Protein AF-A0A834CCY1-F1 (afdb_monomer_lite)

Organism: Oryzias melastigma (NCBI:txid30732)

InterPro domains:
  IPR043129 ATPase, nucleotide binding domain [SSF53067] (2-63)

Foldseek 3Di:
DDPVVVVVVVQVVCCDPPNNNFDPPPPRDDDDDDDDDDDPDDPVVVVVVVVVVVVVVVVPPPPDPPPVPPPPPPPDD

Structure (mmCIF, N/CA/C/O backbone):
data_AF-A0A834CCY1-F1
#
_entry.id   AF-A0A834CCY1-F1
#
loop_
_atom_site.group_PDB
_atom_site.id
_atom_site.type_symbol
_atom_site.label_atom_id
_atom_site.label_alt_id
_atom_site.label_comp_id
_atom_site.label_asym_id
_atom_site.label_entity_id
_atom_site.label_seq_id
_atom_site.pdbx_PDB_ins_code
_atom_site.Cartn_x
_atom_site.Cartn_y
_atom_site.Cartn_z
_atom_site.occupancy
_atom_site.B_iso_or_equiv
_atom_site.auth_seq_id
_atom_site.auth_comp_id
_atom_site.auth_asym_id
_atom_site.auth_atom_id
_atom_site.pdbx_PDB_model_num
ATOM 1 N N . MET A 1 1 ? 13.756 -2.770 2.457 1.00 57.69 1 MET A N 1
ATOM 2 C CA . MET A 1 1 ? 12.988 -1.727 1.749 1.00 57.69 1 MET A CA 1
ATOM 3 C C . MET A 1 1 ? 13.194 -1.975 0.264 1.00 57.69 1 MET A C 1
ATOM 5 O O . MET A 1 1 ? 14.344 -2.100 -0.136 1.00 57.69 1 MET A O 1
ATOM 9 N N . SER A 1 2 ? 12.133 -2.204 -0.511 1.00 70.06 2 SER A N 1
ATOM 10 C CA . SER A 1 2 ? 12.231 -2.361 -1.968 1.00 70.06 2 SER A CA 1
ATOM 11 C C . SER A 1 2 ? 11.939 -1.016 -2.631 1.00 70.06 2 SER A C 1
ATOM 13 O O . SER A 1 2 ? 10.859 -0.467 -2.426 1.00 70.06 2 SER A O 1
ATOM 15 N N . GLU A 1 3 ? 12.869 -0.499 -3.435 1.00 86.31 3 GLU A N 1
ATOM 16 C CA . GLU A 1 3 ? 12.724 0.768 -4.177 1.00 86.31 3 GLU A CA 1
ATOM 17 C C . GLU A 1 3 ? 11.831 0.598 -5.422 1.00 86.31 3 GLU A C 1
ATOM 19 O O . GLU A 1 3 ? 12.217 0.901 -6.552 1.00 86.31 3 GLU A O 1
ATOM 24 N N . THR A 1 4 ? 10.625 0.054 -5.232 1.00 89.12 4 THR A N 1
ATOM 25 C CA . THR A 1 4 ? 9.727 -0.361 -6.322 1.00 89.12 4 THR A CA 1
ATOM 26 C C . THR A 1 4 ? 9.262 0.827 -7.167 1.00 89.12 4 THR A C 1
ATOM 28 O O . THR A 1 4 ? 9.085 0.691 -8.374 1.00 89.12 4 THR A O 1
ATOM 31 N N . THR A 1 5 ? 9.122 2.008 -6.558 1.00 92.38 5 THR A N 1
ATOM 32 C CA . THR A 1 5 ? 8.748 3.245 -7.258 1.00 92.38 5 THR A CA 1
ATOM 33 C C . THR A 1 5 ? 9.830 3.686 -8.242 1.00 92.38 5 THR A C 1
ATOM 35 O O . THR A 1 5 ? 9.540 3.918 -9.415 1.00 92.38 5 THR A O 1
ATOM 38 N N . ALA A 1 6 ? 11.086 3.761 -7.790 1.00 91.75 6 ALA A N 1
ATOM 39 C CA . ALA A 1 6 ? 12.212 4.134 -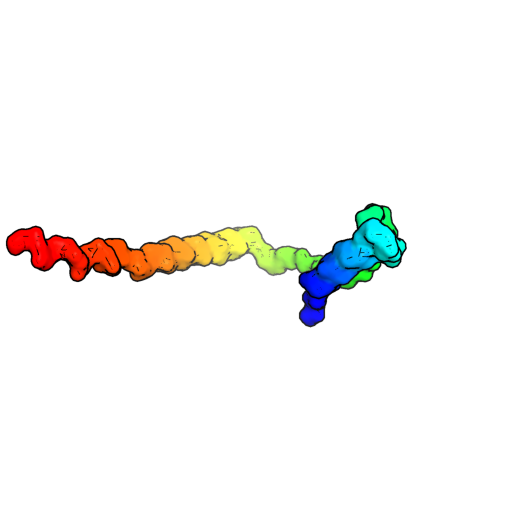8.644 1.00 91.75 6 ALA A CA 1
ATOM 40 C C . ALA A 1 6 ? 12.466 3.074 -9.726 1.00 91.75 6 ALA A C 1
ATOM 42 O O . ALA A 1 6 ? 12.700 3.416 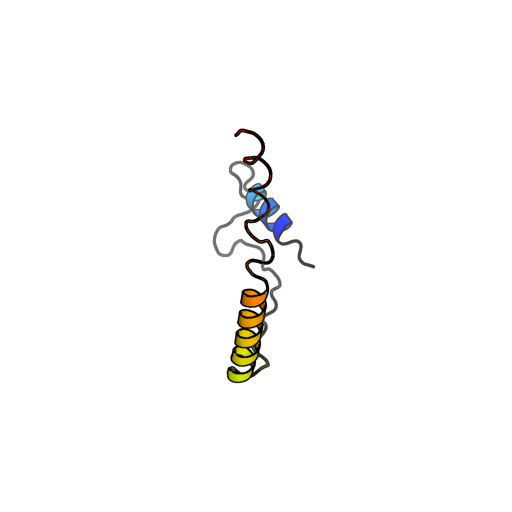-10.885 1.00 91.75 6 ALA A O 1
ATOM 43 N N . LEU A 1 7 ? 12.338 1.790 -9.368 1.00 88.88 7 LEU A N 1
ATOM 44 C CA . LEU A 1 7 ? 12.400 0.689 -10.324 1.00 88.88 7 LEU A CA 1
ATOM 45 C C . LEU A 1 7 ? 11.330 0.837 -11.413 1.00 88.88 7 LEU A C 1
ATOM 47 O O . LEU A 1 7 ? 11.655 0.716 -12.585 1.00 88.88 7 LEU A O 1
ATOM 51 N N . GLY A 1 8 ? 10.080 1.145 -11.053 1.00 90.06 8 GLY A N 1
ATOM 52 C CA . GLY A 1 8 ? 8.998 1.359 -12.017 1.00 90.06 8 GLY A CA 1
ATOM 53 C C . GLY A 1 8 ? 9.288 2.495 -13.002 1.00 90.06 8 GLY A C 1
ATOM 54 O O . GLY A 1 8 ? 9.093 2.327 -14.205 1.00 90.06 8 GLY A O 1
ATOM 55 N N . ALA A 1 9 ? 9.822 3.619 -12.514 1.00 93.25 9 ALA A N 1
ATOM 56 C CA . ALA A 1 9 ? 10.229 4.738 -13.365 1.00 93.25 9 ALA A CA 1
ATOM 57 C C . ALA A 1 9 ? 11.367 4.353 -14.328 1.00 93.25 9 ALA A C 1
ATOM 59 O O . ALA A 1 9 ? 11.291 4.644 -15.521 1.00 93.25 9 ALA A O 1
ATOM 60 N N . ALA A 1 10 ? 12.388 3.644 -13.836 1.00 90.88 10 ALA A N 1
ATOM 61 C CA . ALA A 1 10 ? 13.468 3.127 -14.675 1.00 90.88 10 ALA A CA 1
ATOM 62 C C . ALA A 1 10 ? 12.952 2.113 -15.711 1.00 90.88 10 ALA A C 1
ATOM 64 O O . ALA A 1 10 ? 13.399 2.128 -16.855 1.00 90.88 10 ALA A O 1
ATOM 65 N N . VAL A 1 11 ? 11.987 1.263 -15.325 1.00 90.25 11 VAL A N 1
ATOM 66 C CA . VAL A 1 11 ? 11.352 0.259 -16.196 1.00 90.25 11 VAL A CA 1
ATOM 67 C C . VAL A 1 11 ? 10.633 0.912 -17.363 1.00 90.25 11 VAL A C 1
ATOM 69 O O . VAL A 1 11 ? 10.850 0.524 -18.510 1.00 90.25 11 VAL A O 1
ATOM 72 N N . ALA A 1 12 ? 9.851 1.952 -17.082 1.00 91.19 12 ALA A N 1
ATOM 73 C CA . ALA A 1 12 ? 9.180 2.735 -18.108 1.00 91.19 12 ALA A CA 1
ATOM 74 C C . ALA A 1 12 ? 10.174 3.462 -19.030 1.00 91.19 12 ALA A C 1
ATOM 76 O O . ALA A 1 12 ? 10.021 3.409 -20.247 1.00 91.19 12 ALA A O 1
ATOM 77 N N . ALA A 1 13 ? 11.211 4.097 -1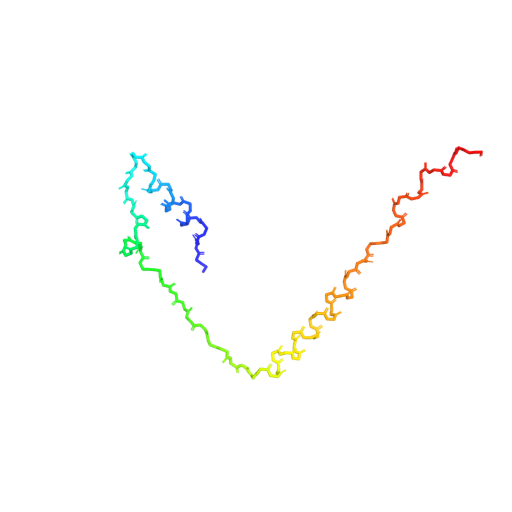8.473 1.00 92.69 13 ALA A N 1
ATOM 78 C CA . ALA A 1 13 ? 12.212 4.816 -19.262 1.00 92.69 13 ALA A CA 1
ATOM 79 C C . ALA A 1 13 ? 13.035 3.883 -20.170 1.00 92.69 13 ALA A C 1
ATOM 81 O O . ALA A 1 13 ? 13.287 4.212 -21.325 1.00 92.69 13 ALA A O 1
ATOM 82 N N . GLY A 1 14 ? 13.421 2.702 -19.674 1.00 90.38 14 GLY A N 1
ATOM 83 C CA . GLY A 1 14 ? 14.180 1.711 -20.442 1.00 90.38 14 GLY A CA 1
ATOM 84 C C . GLY A 1 14 ? 13.388 1.052 -21.575 1.00 90.38 14 GLY A C 1
ATOM 85 O O . GLY A 1 14 ? 13.994 0.537 -22.511 1.00 90.38 14 GLY A O 1
ATOM 86 N N . ALA A 1 15 ? 12.055 1.070 -21.499 1.00 91.94 15 ALA A N 1
ATOM 87 C CA . ALA A 1 15 ? 11.158 0.524 -22.517 1.00 91.94 15 ALA A CA 1
ATOM 88 C C . ALA A 1 15 ? 10.608 1.578 -23.493 1.00 91.94 15 ALA A C 1
ATOM 90 O O . ALA A 1 15 ? 9.769 1.253 -24.332 1.00 91.94 15 ALA A O 1
ATOM 91 N N . ALA A 1 16 ? 11.025 2.840 -23.359 1.00 92.81 16 ALA A N 1
ATOM 92 C CA . ALA A 1 16 ? 10.606 3.904 -24.258 1.00 92.81 16 ALA A CA 1
ATOM 93 C C . ALA A 1 16 ? 11.162 3.689 -25.676 1.00 92.81 16 ALA A C 1
ATOM 95 O O . ALA A 1 16 ? 12.268 3.169 -25.852 1.00 92.81 16 ALA A O 1
ATOM 96 N N . GLU A 1 17 ? 10.396 4.136 -26.672 1.00 89.94 17 GLU A N 1
ATOM 97 C CA . GLU A 1 17 ? 10.771 4.070 -28.086 1.00 89.94 17 GLU A CA 1
ATOM 98 C C . GLU A 1 17 ? 12.121 4.763 -28.323 1.00 89.94 17 GLU A C 1
ATOM 100 O O . GLU A 1 17 ? 12.327 5.907 -27.911 1.00 89.94 17 GLU A O 1
ATOM 105 N N . GLY A 1 18 ? 13.055 4.056 -28.962 1.00 87.69 18 GLY A N 1
ATOM 106 C CA . GLY A 1 18 ? 14.402 4.559 -29.231 1.00 87.69 18 GLY A CA 1
ATOM 107 C C . GLY A 1 18 ? 15.407 4.337 -28.095 1.00 87.69 18 GLY A C 1
ATOM 108 O O . GLY A 1 18 ? 16.598 4.561 -28.307 1.00 87.69 18 GLY A O 1
ATOM 109 N N . VAL A 1 19 ? 14.964 3.871 -26.920 1.00 91.62 19 VAL A N 1
ATOM 110 C CA . VAL A 1 19 ? 15.838 3.327 -25.866 1.00 91.62 19 VAL A CA 1
ATOM 111 C C . VAL A 1 19 ? 15.869 1.802 -25.967 1.00 91.62 19 VAL A C 1
ATOM 113 O O . VAL A 1 19 ? 16.948 1.231 -26.093 1.00 91.62 19 VAL A O 1
ATOM 116 N N . ASP A 1 20 ? 14.696 1.156 -25.938 1.00 86.00 20 ASP A N 1
ATOM 117 C CA . ASP A 1 20 ? 14.485 -0.284 -26.189 1.00 86.00 20 ASP A CA 1
ATOM 118 C C . ASP A 1 20 ? 15.414 -1.249 -25.407 1.00 86.00 20 ASP A C 1
ATOM 120 O O . ASP A 1 20 ? 15.657 -2.386 -25.816 1.00 86.00 20 ASP A O 1
ATOM 124 N N . VAL A 1 21 ? 15.921 -0.821 -24.243 1.00 88.38 21 VAL A N 1
ATOM 125 C CA . VAL A 1 21 ? 16.793 -1.628 -23.365 1.00 88.38 21 VAL A CA 1
ATOM 126 C C . VAL A 1 21 ? 15.979 -2.661 -22.584 1.00 88.38 21 VAL A C 1
ATOM 128 O O . VAL A 1 21 ? 16.493 -3.721 -22.222 1.00 88.38 21 VAL A O 1
ATOM 131 N N . TRP A 1 22 ? 14.700 -2.376 -22.334 1.00 84.81 22 TRP A N 1
ATOM 132 C CA . TRP A 1 22 ? 13.787 -3.258 -21.617 1.00 84.81 22 TRP A CA 1
ATOM 133 C C . TRP A 1 22 ? 12.499 -3.529 -22.391 1.00 84.81 22 TRP A C 1
ATOM 135 O O . TRP A 1 22 ? 11.939 -2.664 -23.052 1.00 84.81 22 TRP A O 1
ATOM 145 N N . SER A 1 23 ? 12.005 -4.763 -22.268 1.00 85.19 23 SER A N 1
ATOM 146 C CA . SER A 1 23 ? 10.754 -5.213 -22.877 1.00 85.19 23 SER A CA 1
ATOM 147 C C . SER A 1 23 ? 9.708 -5.433 -21.792 1.00 85.19 23 SER A C 1
ATOM 149 O O . SER A 1 23 ? 9.875 -6.282 -20.918 1.00 85.19 23 SER A O 1
ATOM 151 N N . LEU A 1 24 ? 8.594 -4.705 -21.880 1.00 85.06 24 LEU A N 1
ATOM 152 C CA . LEU A 1 24 ? 7.445 -4.873 -20.979 1.00 85.06 24 LEU A CA 1
ATOM 153 C C . LEU A 1 24 ? 6.528 -6.029 -21.394 1.00 85.06 24 LEU A C 1
ATOM 155 O O . LEU A 1 24 ? 5.453 -6.214 -20.822 1.00 85.06 24 LEU A O 1
ATOM 159 N N . ARG A 1 25 ? 6.923 -6.810 -22.407 1.00 85.88 25 ARG A N 1
ATOM 160 C CA . ARG A 1 25 ? 6.159 -7.985 -22.820 1.00 85.88 25 ARG A CA 1
ATOM 161 C C . ARG A 1 25 ? 6.121 -8.995 -21.666 1.00 85.88 25 ARG A C 1
ATOM 163 O O . ARG A 1 25 ? 7.145 -9.189 -21.000 1.00 85.88 25 ARG A O 1
ATOM 170 N N . PRO A 1 26 ? 4.991 -9.695 -21.466 1.00 78.31 26 PRO A N 1
ATOM 171 C CA . PRO A 1 26 ? 4.910 -10.771 -20.486 1.00 78.31 26 PRO A CA 1
ATOM 172 C C . PRO A 1 26 ? 6.085 -11.750 -20.645 1.00 78.31 26 PRO A C 1
ATOM 174 O O . PRO A 1 26 ? 6.417 -12.146 -21.761 1.00 78.31 26 PRO A O 1
ATOM 177 N N . GLY A 1 27 ? 6.745 -12.095 -19.537 1.00 77.50 27 GLY A N 1
ATOM 178 C CA . GLY A 1 27 ? 7.887 -13.019 -19.516 1.00 77.50 27 GLY A CA 1
ATOM 179 C C . GLY A 1 27 ? 9.277 -12.401 -19.727 1.00 77.50 27 GLY A C 1
ATOM 180 O O . GLY A 1 27 ? 10.259 -13.101 -19.509 1.00 77.50 27 GLY A O 1
ATOM 181 N N . HIS A 1 28 ? 9.386 -11.115 -20.087 1.00 75.88 28 HIS A N 1
ATOM 182 C CA . HIS A 1 28 ? 10.680 -10.414 -20.222 1.00 75.88 28 HIS A CA 1
ATOM 183 C C . HIS A 1 28 ? 11.024 -9.509 -19.032 1.00 75.88 28 HIS A C 1
ATOM 185 O O . HIS A 1 28 ? 12.125 -8.965 -18.962 1.00 75.88 28 HIS A O 1
ATOM 191 N N . LEU A 1 29 ? 10.089 -9.346 -18.095 1.00 76.62 29 LEU A N 1
ATOM 192 C CA . LEU A 1 29 ? 10.314 -8.570 -16.884 1.00 76.62 29 LEU A CA 1
ATOM 193 C C . LEU A 1 29 ? 11.197 -9.347 -15.897 1.00 76.62 29 LEU A C 1
ATOM 195 O O . LEU A 1 29 ? 11.074 -10.572 -15.795 1.00 76.62 29 LEU A O 1
ATOM 199 N N . PRO A 1 30 ? 12.066 -8.653 -15.143 1.00 71.12 30 PRO A N 1
ATOM 200 C CA . PRO A 1 30 ? 12.899 -9.292 -14.136 1.00 71.12 30 PRO A CA 1
ATOM 201 C C . PRO A 1 30 ? 12.031 -10.004 -13.094 1.00 71.12 30 PRO A C 1
ATOM 203 O O . PRO A 1 30 ? 11.019 -9.469 -12.638 1.00 71.12 30 PRO A O 1
ATOM 206 N N . GLN A 1 31 ? 12.445 -11.208 -12.690 1.00 72.50 31 GLN A N 1
ATOM 207 C CA . GLN A 1 31 ? 11.820 -11.893 -11.562 1.00 72.50 31 GLN A CA 1
ATOM 208 C C . GLN A 1 31 ? 12.069 -11.087 -10.289 1.00 72.50 31 GLN A C 1
ATOM 210 O O . GLN A 1 31 ? 13.187 -11.018 -9.775 1.00 72.50 31 GLN A O 1
ATOM 215 N N . LEU A 1 32 ? 11.007 -10.468 -9.784 1.00 76.56 32 LEU A N 1
ATOM 216 C CA . LEU A 1 32 ? 11.039 -9.768 -8.513 1.00 76.56 32 LEU A CA 1
ATOM 217 C C . LEU A 1 32 ? 10.920 -10.787 -7.385 1.00 76.56 32 LEU A C 1
ATOM 219 O O . LEU A 1 32 ? 10.064 -11.670 -7.411 1.00 76.56 32 LEU A O 1
ATOM 223 N N . LYS A 1 33 ? 11.772 -10.646 -6.368 1.00 82.81 33 LYS A N 1
ATOM 224 C CA . LYS A 1 33 ? 11.599 -11.388 -5.122 1.00 82.81 33 LYS A CA 1
ATOM 225 C C . LYS A 1 33 ? 10.329 -10.885 -4.447 1.00 82.81 33 LYS A C 1
ATOM 227 O O . LYS A 1 33 ? 10.274 -9.738 -4.012 1.00 82.81 33 LYS A O 1
ATOM 232 N N . SER A 1 34 ? 9.326 -11.746 -4.377 1.00 84.94 34 SER A N 1
ATOM 233 C CA . SER A 1 34 ? 8.078 -11.490 -3.671 1.00 84.94 34 SER A CA 1
ATOM 234 C C . SER A 1 34 ? 7.931 -12.468 -2.518 1.00 84.94 34 SER A C 1
ATOM 236 O O . SER A 1 34 ? 8.144 -13.669 -2.686 1.00 84.94 34 SER A O 1
ATOM 238 N N . GLU A 1 35 ? 7.507 -11.962 -1.370 1.00 90.81 35 GLU A N 1
ATOM 239 C CA . GLU A 1 35 ? 7.091 -12.784 -0.241 1.00 90.81 35 GLU A CA 1
ATOM 240 C C . GLU A 1 35 ? 5.570 -12.929 -0.266 1.00 90.81 35 GLU A C 1
ATOM 242 O O . GLU A 1 35 ? 4.845 -11.975 -0.551 1.00 90.81 35 GLU A O 1
ATOM 247 N N . THR A 1 36 ? 5.082 -14.138 0.002 1.00 93.00 36 THR A N 1
ATOM 248 C CA . THR A 1 36 ? 3.645 -14.411 0.093 1.00 93.00 36 THR A CA 1
ATOM 249 C C . THR A 1 36 ? 3.276 -14.606 1.552 1.00 93.00 36 THR A C 1
ATOM 251 O O . THR A 1 36 ? 3.788 -15.513 2.206 1.00 93.00 36 THR A O 1
ATOM 254 N N . PHE A 1 37 ? 2.363 -13.778 2.051 1.00 94.62 37 PHE A N 1
ATOM 255 C CA . PHE A 1 37 ? 1.832 -13.884 3.406 1.00 94.62 37 PHE A CA 1
ATOM 256 C C . PHE A 1 37 ? 0.452 -14.532 3.379 1.00 94.62 37 PHE A C 1
ATOM 258 O O . PHE A 1 37 ? -0.348 -14.267 2.483 1.00 94.62 37 PHE A O 1
ATOM 265 N N . GLN A 1 38 ? 0.177 -15.371 4.375 1.00 96.62 38 GLN A N 1
ATOM 266 C CA . GLN A 1 38 ? -1.111 -16.043 4.543 1.00 96.62 38 GLN A CA 1
ATOM 267 C C . GLN A 1 38 ? -1.781 -15.569 5.836 1.00 96.62 38 GLN A C 1
ATOM 269 O O . GLN A 1 38 ? -1.067 -15.329 6.816 1.00 96.62 38 GLN A O 1
ATOM 274 N N . PRO A 1 39 ? -3.121 -15.452 5.883 1.00 96.38 39 PRO A N 1
ATOM 275 C CA . PRO A 1 39 ? -3.832 -15.089 7.104 1.00 96.38 39 PRO A CA 1
ATOM 276 C C . PRO A 1 39 ? -3.453 -16.013 8.265 1.00 96.38 39 PRO A C 1
ATOM 278 O O . PRO A 1 39 ? -3.518 -17.231 8.140 1.00 96.38 39 PRO A O 1
ATOM 281 N N . GLN A 1 40 ? -3.041 -15.421 9.386 1.00 96.94 40 GLN A N 1
ATOM 282 C CA . GLN A 1 40 ? -2.673 -16.156 10.607 1.00 96.94 40 GLN A CA 1
ATOM 283 C C . GLN A 1 40 ? -3.746 -16.065 11.701 1.00 96.94 40 GLN A C 1
ATOM 285 O O . GLN A 1 40 ? -3.618 -16.697 12.744 1.00 96.94 40 GLN A O 1
ATOM 290 N N . ILE A 1 41 ? -4.791 -15.264 11.476 1.00 96.50 41 ILE A N 1
ATOM 291 C CA . ILE A 1 41 ? -5.913 -15.077 12.400 1.00 96.50 41 ILE A CA 1
ATOM 292 C C . ILE A 1 41 ? -7.194 -15.623 11.780 1.00 96.50 41 ILE A C 1
ATOM 294 O O . ILE A 1 41 ? -7.309 -15.719 10.555 1.00 96.50 41 ILE A O 1
ATOM 298 N N . ASN A 1 42 ? -8.159 -15.966 12.630 1.00 96.75 42 ASN A N 1
ATOM 299 C CA . ASN A 1 42 ? -9.469 -16.397 12.161 1.00 96.75 42 ASN A CA 1
ATOM 300 C C . ASN A 1 42 ? -10.264 -15.213 11.568 1.00 96.75 42 ASN A C 1
ATOM 302 O O . ASN A 1 42 ? -9.949 -14.035 11.778 1.00 96.75 42 ASN A O 1
ATOM 306 N N . VAL A 1 43 ? -11.293 -15.545 10.789 1.00 96.44 43 VAL A N 1
ATOM 307 C CA . VAL A 1 43 ? -12.113 -14.547 10.089 1.00 96.44 43 VAL A CA 1
ATOM 308 C C . VAL A 1 43 ? -12.889 -13.684 11.086 1.00 96.44 43 VAL A C 1
ATOM 310 O O . VAL A 1 43 ? -12.855 -12.461 10.971 1.00 96.44 43 VAL A O 1
ATOM 313 N N . ASP A 1 44 ? -13.482 -14.292 12.115 1.00 97.81 44 ASP A N 1
ATOM 314 C CA . ASP A 1 44 ? -14.286 -13.586 13.122 1.00 97.81 44 ASP A CA 1
ATOM 315 C C . ASP A 1 44 ? -13.480 -12.509 13.872 1.00 97.81 44 ASP A C 1
ATOM 317 O O . ASP A 1 44 ? -13.954 -11.398 14.116 1.00 97.81 44 ASP A O 1
ATOM 321 N N . GLU A 1 45 ? -12.224 -12.800 14.215 1.00 97.56 45 GLU A N 1
ATOM 322 C CA . GLU A 1 45 ? -11.312 -11.865 14.868 1.00 97.56 45 GLU A CA 1
ATOM 323 C C . GLU A 1 45 ? -10.921 -10.721 13.928 1.00 97.56 45 GLU A C 1
ATOM 325 O O . GLU A 1 45 ? -10.886 -9.561 14.351 1.00 97.56 45 GLU A O 1
ATOM 330 N N . SER A 1 46 ? -10.652 -11.022 12.654 1.00 97.06 46 SER A N 1
ATOM 331 C CA . SER A 1 46 ? -10.389 -10.006 11.630 1.00 97.06 46 SER A CA 1
ATOM 332 C C . SER A 1 46 ? -11.576 -9.048 11.486 1.00 97.06 46 SER A C 1
ATOM 334 O O . SER A 1 46 ? -11.410 -7.826 11.554 1.00 97.06 46 SER A O 1
ATOM 336 N N . GLU A 1 47 ? -12.791 -9.590 11.381 1.00 98.12 47 GLU A N 1
ATOM 337 C CA . GLU A 1 47 ? -14.027 -8.814 11.272 1.00 98.12 47 GLU A CA 1
ATOM 338 C C . GLU A 1 47 ? -14.285 -7.969 12.519 1.00 98.12 47 GLU A C 1
ATOM 340 O O . GLU A 1 47 ? -14.603 -6.778 12.419 1.00 98.12 47 GLU A O 1
ATOM 345 N N . PHE A 1 48 ? -14.077 -8.542 13.705 1.00 98.19 48 PHE A N 1
ATOM 346 C CA . PHE A 1 48 ? -14.190 -7.820 14.964 1.00 98.19 48 PHE A CA 1
ATOM 347 C C . PHE A 1 48 ? -13.216 -6.635 1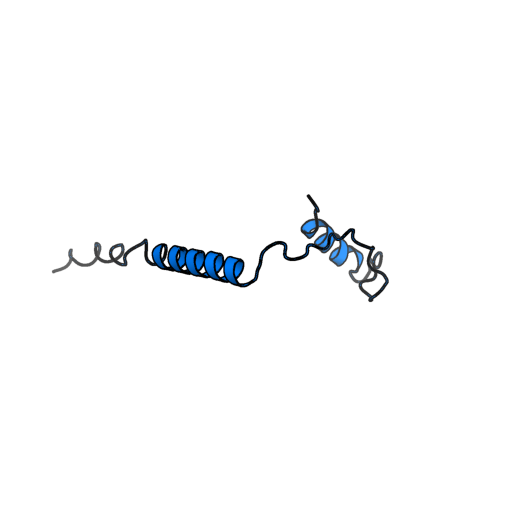5.022 1.00 98.19 48 PHE A C 1
ATOM 349 O O . PHE A 1 48 ? -13.632 -5.504 15.306 1.00 98.19 48 PHE A O 1
ATOM 356 N N . ARG A 1 49 ? -11.936 -6.852 14.691 1.00 97.88 49 ARG A N 1
ATOM 357 C CA . ARG A 1 49 ? -10.909 -5.795 14.644 1.00 97.88 49 ARG A CA 1
ATOM 358 C C . ARG A 1 49 ? -11.272 -4.714 13.623 1.00 97.88 49 ARG A C 1
ATOM 360 O O . ARG A 1 49 ? -11.209 -3.524 13.944 1.00 97.88 49 ARG A O 1
ATOM 367 N N . PHE A 1 50 ? -11.729 -5.106 12.435 1.00 97.94 50 PHE A N 1
ATOM 368 C CA . PHE A 1 50 ? -12.139 -4.175 11.386 1.00 97.94 50 PHE A CA 1
ATOM 369 C C . PHE A 1 50 ? -13.382 -3.360 11.771 1.00 97.94 50 PHE A C 1
ATOM 371 O O . PHE A 1 50 ? -13.431 -2.151 11.539 1.00 97.94 50 PHE A O 1
ATOM 378 N N . SER A 1 51 ? -14.374 -3.975 12.420 1.00 98.25 51 SER A N 1
ATOM 379 C CA . SER A 1 51 ? -15.574 -3.280 12.907 1.00 98.25 51 SER A CA 1
ATOM 380 C C . SER A 1 51 ? -15.226 -2.182 13.920 1.00 98.25 51 SER A C 1
ATOM 382 O O . SER A 1 51 ? -15.747 -1.064 13.846 1.00 98.25 51 SER A O 1
ATOM 384 N N . ARG A 1 52 ? -14.272 -2.462 14.817 1.00 98.19 52 ARG A N 1
ATOM 385 C CA . ARG A 1 52 ? -13.768 -1.501 15.799 1.00 98.19 52 ARG A CA 1
ATOM 386 C C . ARG A 1 52 ? -12.995 -0.365 15.134 1.00 98.19 52 ARG A C 1
ATOM 388 O O . ARG A 1 52 ? -13.214 0.787 15.503 1.00 98.19 52 ARG A O 1
ATOM 395 N N . TRP A 1 53 ? -12.152 -0.669 14.145 1.00 98.44 53 TRP A N 1
ATOM 396 C CA . TRP A 1 53 ? -11.466 0.347 13.342 1.00 98.44 53 TRP A CA 1
ATOM 397 C C . TRP A 1 53 ? -12.466 1.273 12.637 1.00 98.44 53 TRP A C 1
ATOM 399 O O . TRP A 1 53 ? -12.370 2.487 12.795 1.00 98.44 53 TRP A O 1
ATOM 409 N N . LYS A 1 54 ? -13.498 0.733 11.970 1.00 98.44 54 LYS A N 1
ATOM 410 C CA . LYS A 1 54 ? -14.546 1.544 11.319 1.00 98.44 54 LYS A CA 1
ATOM 411 C C . LYS A 1 54 ? -15.233 2.498 12.296 1.00 98.44 54 LYS A C 1
ATOM 413 O O . LYS A 1 54 ? -15.432 3.667 11.978 1.00 98.44 54 LYS A O 1
ATOM 418 N N . LYS A 1 55 ? -15.554 2.023 13.504 1.00 97.94 55 LYS A N 1
ATOM 419 C CA . LYS A 1 55 ? -16.140 2.862 14.561 1.00 97.94 55 LYS A CA 1
ATOM 420 C C . LYS A 1 55 ? -15.195 3.988 14.993 1.00 97.94 55 LYS A C 1
ATOM 422 O O . LYS A 1 55 ? -15.659 5.088 15.274 1.00 97.94 55 LYS A O 1
ATOM 427 N N . ALA A 1 56 ? -13.889 3.730 15.060 1.00 97.81 56 ALA A N 1
ATOM 428 C CA . ALA A 1 56 ? -12.896 4.759 15.364 1.00 97.81 56 ALA A CA 1
ATOM 429 C C . ALA A 1 56 ? -12.789 5.796 14.235 1.00 97.81 56 ALA A C 1
ATOM 431 O O . ALA A 1 56 ? -12.803 6.989 14.515 1.00 97.81 56 ALA A O 1
ATOM 432 N N . VAL A 1 57 ? -12.777 5.351 12.974 1.00 97.81 57 VAL A N 1
ATOM 433 C CA . VAL A 1 57 ? -12.773 6.237 11.799 1.00 97.81 57 VAL A CA 1
ATOM 434 C C . VAL A 1 57 ? -14.000 7.148 11.797 1.00 97.81 57 VAL A C 1
ATOM 436 O O . VAL A 1 57 ? -13.851 8.354 11.658 1.00 97.81 57 VAL A O 1
ATOM 439 N N . GLN A 1 58 ? -15.197 6.603 12.038 1.00 97.12 58 GLN A N 1
ATOM 440 C CA . GLN A 1 58 ? -16.427 7.401 12.138 1.00 97.12 58 GLN A CA 1
ATOM 441 C C . GLN A 1 58 ? -16.346 8.480 13.223 1.00 97.12 58 GLN A C 1
ATOM 443 O O . GLN A 1 58 ? -16.815 9.592 13.014 1.00 97.12 58 GLN A O 1
ATOM 448 N N . LYS A 1 59 ? -15.731 8.175 14.370 1.00 95.50 59 LYS A N 1
ATOM 449 C CA . LYS A 1 59 ? -15.544 9.145 15.460 1.00 95.50 59 LYS A CA 1
ATOM 450 C C . LYS A 1 59 ? -14.521 10.238 15.148 1.00 95.50 59 LYS A C 1
ATOM 452 O O . LYS A 1 59 ? -14.558 11.273 15.798 1.00 95.50 59 LYS A O 1
ATOM 457 N N . ALA A 1 60 ? -13.602 9.993 14.219 1.00 94.88 60 ALA A N 1
ATOM 458 C CA . ALA A 1 60 ? -12.601 10.968 13.796 1.00 94.88 60 ALA A CA 1
ATOM 459 C C . ALA A 1 60 ? -13.116 11.914 12.695 1.00 94.88 60 ALA A C 1
ATOM 461 O O . ALA A 1 60 ? -12.442 12.884 12.356 1.00 94.88 60 ALA A O 1
ATOM 462 N N . MET A 1 61 ? -14.291 11.638 12.118 1.00 92.75 61 MET A N 1
ATOM 463 C CA . MET A 1 61 ? -14.923 12.518 11.135 1.00 92.75 61 MET A CA 1
ATOM 464 C C . MET A 1 61 ? -15.519 13.759 11.804 1.00 92.75 61 MET A C 1
ATOM 466 O O . MET A 1 61 ? -15.917 13.710 12.965 1.00 92.75 61 MET A O 1
ATOM 470 N N . ASN A 1 62 ? -15.640 14.849 11.038 1.00 89.62 62 ASN A N 1
ATOM 471 C CA . ASN A 1 62 ? -16.245 16.114 11.480 1.00 89.62 62 ASN A C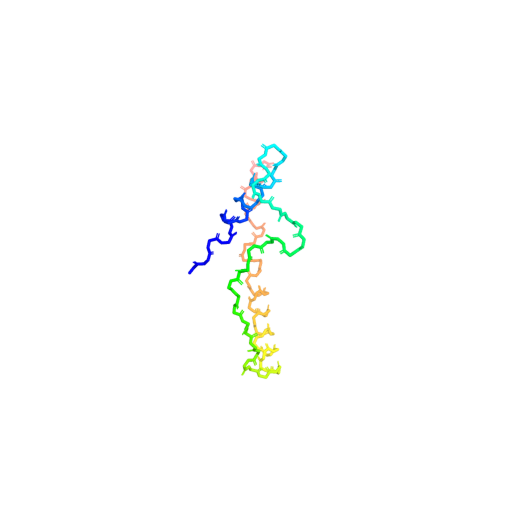A 1
ATOM 472 C C . ASN A 1 62 ? -15.584 16.699 12.740 1.00 89.62 62 ASN A C 1
ATOM 474 O O . ASN A 1 62 ? -16.252 17.308 13.571 1.00 89.62 62 ASN A O 1
ATOM 478 N N . TRP A 1 63 ? -14.274 16.475 12.893 1.00 87.12 63 TRP A N 1
ATOM 479 C CA . TRP A 1 63 ? -13.493 17.070 13.976 1.00 87.12 63 TRP A CA 1
ATOM 480 C C . TRP A 1 63 ? -13.491 18.602 13.899 1.00 87.12 63 TRP A C 1
ATOM 482 O O . TRP A 1 63 ? -13.577 19.276 14.920 1.00 87.12 63 TRP A O 1
ATOM 492 N N . GLU A 1 64 ? -13.423 19.146 12.684 1.00 87.50 64 GLU A N 1
ATOM 493 C CA . GLU A 1 64 ? -13.614 20.569 12.422 1.00 87.50 64 GLU A CA 1
ATOM 494 C C . GLU A 1 64 ? -15.108 20.852 12.205 1.00 87.50 64 GLU A C 1
ATOM 496 O O . GLU A 1 64 ? -15.758 20.220 11.366 1.00 87.50 64 GLU A O 1
ATOM 501 N N . THR A 1 65 ? -15.671 21.774 12.988 1.00 78.06 65 THR A N 1
ATOM 502 C CA . THR A 1 65 ? -17.053 22.244 12.837 1.00 78.06 65 THR A CA 1
ATOM 503 C C . THR A 1 65 ? -17.116 23.374 11.807 1.00 78.06 65 THR A C 1
ATOM 505 O O . THR A 1 65 ? -16.185 24.163 11.673 1.00 78.06 65 THR A O 1
ATOM 508 N N . MET A 1 66 ? -18.241 23.502 11.094 1.00 64.94 66 MET A N 1
ATOM 509 C CA . MET A 1 66 ? -18.495 24.578 10.114 1.00 64.94 66 MET A CA 1
ATOM 510 C C . MET A 1 66 ? -18.636 25.984 10.750 1.00 64.94 66 MET A C 1
ATOM 512 O O . MET A 1 66 ? -19.301 26.852 10.190 1.00 64.94 66 MET A O 1
ATOM 516 N N . GLU A 1 67 ? -18.069 26.227 11.933 1.00 60.75 67 GLU A N 1
ATOM 517 C CA . GLU A 1 67 ? -18.115 27.539 12.594 1.00 60.75 67 GLU A CA 1
ATOM 518 C C . GLU A 1 67 ? -16.941 28.451 12.208 1.00 60.75 67 GLU A C 1
ATOM 520 O O . GLU A 1 67 ? -16.969 29.642 12.506 1.00 60.75 67 GLU A O 1
ATOM 525 N N . THR A 1 68 ? -15.958 27.959 11.447 1.00 57.69 68 THR A N 1
ATOM 526 C CA . THR A 1 68 ? -14.826 28.773 10.961 1.00 57.69 68 THR A CA 1
ATOM 527 C C . THR A 1 68 ? -15.212 29.750 9.828 1.00 57.69 68 THR A C 1
ATOM 529 O O . THR A 1 68 ? -14.351 30.437 9.288 1.00 57.69 68 THR A O 1
ATOM 532 N N . SER A 1 69 ? -16.496 29.877 9.461 1.00 56.75 69 SER A N 1
ATOM 533 C CA . SER A 1 69 ? -16.947 30.786 8.390 1.00 56.75 69 SER A CA 1
ATOM 534 C C . SER A 1 69 ? -18.189 31.628 8.723 1.00 56.75 69 SER A C 1
ATOM 536 O O . SER A 1 69 ? -18.956 31.943 7.818 1.00 56.75 69 SER A O 1
ATOM 538 N N . ARG A 1 70 ?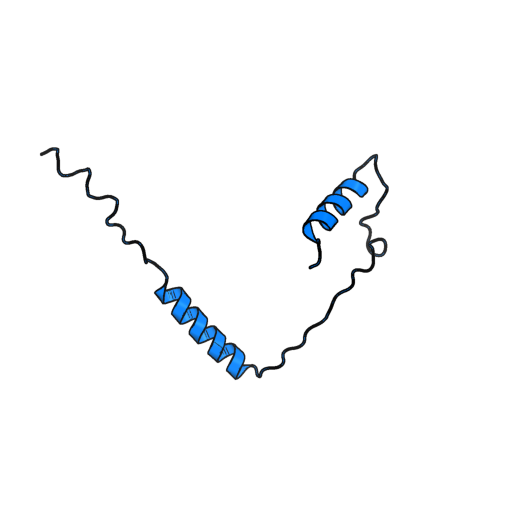 -18.428 31.989 9.995 1.00 55.31 70 ARG A N 1
ATOM 539 C CA . ARG A 1 70 ? -19.490 32.959 10.369 1.00 55.31 70 ARG A CA 1
ATOM 540 C C . ARG A 1 70 ? -19.010 34.249 11.030 1.00 55.31 70 ARG A C 1
ATOM 542 O O . ARG A 1 70 ? -19.823 35.100 11.358 1.00 55.31 70 ARG A O 1
ATOM 549 N N . SER A 1 71 ? -17.709 34.450 11.187 1.00 54.25 71 SER A N 1
ATOM 550 C CA . SER A 1 71 ? -17.153 35.625 11.872 1.00 54.25 71 SER A CA 1
ATOM 551 C C . SER A 1 71 ? -16.825 36.813 10.950 1.00 54.25 71 SER A C 1
ATOM 553 O O . SER A 1 71 ? -16.068 37.694 11.350 1.00 54.25 71 SER A O 1
ATOM 555 N N . SER A 1 72 ? -17.393 36.880 9.737 1.00 56.62 72 SER A N 1
ATOM 556 C CA . SER A 1 72 ? -17.152 37.990 8.794 1.00 56.62 72 SER A CA 1
ATOM 557 C C . SER A 1 72 ? -18.401 38.667 8.211 1.00 56.62 72 SER A C 1
ATOM 559 O O . SER A 1 72 ? -18.238 39.553 7.379 1.00 56.62 72 SER A O 1
ATOM 561 N N . GLU A 1 73 ? -19.620 38.308 8.633 1.00 54.78 73 GLU A N 1
ATOM 562 C CA . GLU A 1 73 ? -20.864 38.921 8.110 1.00 54.78 73 GLU A CA 1
ATOM 563 C C . GLU A 1 73 ? -21.666 39.752 9.135 1.00 54.78 73 GLU A C 1
ATOM 565 O O . GLU A 1 73 ? -22.500 40.547 8.723 1.00 54.78 73 GLU A O 1
ATOM 570 N N . ASP A 1 74 ? -21.346 39.713 10.434 1.00 55.69 74 ASP A N 1
ATOM 571 C CA . ASP A 1 74 ? -22.064 40.486 11.475 1.00 55.69 74 ASP A CA 1
ATOM 572 C C . ASP A 1 74 ? -21.480 41.901 11.743 1.00 55.69 74 ASP A C 1
ATOM 574 O O . ASP A 1 74 ? -21.630 42.448 12.835 1.00 55.69 74 ASP A O 1
ATOM 578 N N . GLN A 1 75 ? -20.781 42.523 10.780 1.00 51.97 75 GLN A N 1
ATOM 579 C CA . GLN A 1 75 ? -20.282 43.915 10.907 1.00 51.97 75 GLN A CA 1
ATOM 580 C C . GLN A 1 75 ? -20.906 44.922 9.926 1.00 51.97 75 GLN A C 1
ATOM 582 O O . GLN A 1 75 ? -20.408 46.042 9.802 1.00 51.97 75 GLN A O 1
ATOM 587 N N . LEU A 1 76 ? -21.998 44.569 9.244 1.00 47.91 76 LEU A N 1
ATOM 588 C CA . LEU A 1 76 ? -22.699 45.474 8.327 1.00 47.91 76 LEU A CA 1
ATOM 589 C C . LEU A 1 76 ? -24.228 45.371 8.471 1.00 47.91 76 LEU A C 1
ATOM 591 O O . LEU A 1 76 ? -24.900 45.049 7.500 1.00 47.91 76 LEU A O 1
ATOM 595 N N . GLU A 1 77 ? -24.771 45.685 9.649 1.00 39.41 77 GLU A N 1
ATOM 596 C CA . GLU A 1 77 ? -26.119 46.276 9.799 1.00 39.41 77 GLU A CA 1
ATOM 597 C C . GLU A 1 77 ? -26.153 47.280 10.959 1.00 39.41 77 GLU A C 1
ATOM 599 O O . GLU A 1 77 ? -25.553 46.995 12.022 1.00 39.41 77 GLU A O 1
#

Secondary structure (DSSP, 8-state):
---HHHHHHHHHHHTSTTT-SS--STT-S-----------S-HHHHHHHHHHHHHHHHHHTT-S-TTTTSTTSTT--

pLDDT: mean 84.27, std 15.1, range [39.41, 98.44]

Sequence (77 aa):
MSETTALGAAVAAGAAEGVDVWSLRPGHLPQLKSETFQPQINVDESEFRFSRWKKAVQKAMNWETMETSRSSEDQLE

Radius of gyration: 25.73 Å; chains: 1; bounding box: 43×63×45 Å